Protein AF-A0A7W8K1D0-F1 (afdb_monomer)

Mean predicted aligned error: 7.24 Å

Secondary structure (DSSP, 8-state):
---GGGGGS-HHHHHHHHHHHHHHHHHHHHHHHHHHHHHTT-HHHHHHHHHHHHS--SS--TT-HHHHHHHHHHHHHHHHHHHTS-TT-HHHHHHHHHHHHHHHHHHHHHHHS--

Radius of gyration: 17.59 Å; Cα contacts (8 Å, |Δi|>4): 103; chains: 1; bounding box: 46×32×49 Å

Structure (mmCIF, N/CA/C/O backbone):
data_AF-A0A7W8K1D0-F1
#
_entry.id   AF-A0A7W8K1D0-F1
#
loop_
_atom_site.group_PDB
_atom_site.id
_atom_site.type_symbol
_atom_site.label_atom_id
_atom_site.label_alt_id
_atom_site.label_comp_id
_atom_site.label_asym_id
_atom_site.label_entity_id
_atom_site.label_seq_id
_atom_site.pdbx_PDB_ins_code
_atom_site.Cartn_x
_atom_site.Cartn_y
_atom_site.Cartn_z
_atom_site.occupancy
_atom_site.B_iso_or_equiv
_atom_site.auth_seq_id
_atom_site.auth_comp_id
_atom_site.auth_asym_id
_atom_site.auth_atom_id
_atom_site.pdbx_PDB_model_num
ATOM 1 N N . MET A 1 1 ? 29.670 -17.326 0.394 1.00 38.72 1 MET A N 1
ATOM 2 C CA . MET A 1 1 ? 29.159 -16.602 -0.789 1.00 38.72 1 MET A CA 1
ATOM 3 C C . MET A 1 1 ? 28.020 -15.712 -0.321 1.00 38.72 1 MET A C 1
ATOM 5 O O . MET A 1 1 ? 26.915 -16.188 -0.102 1.00 38.72 1 MET A O 1
ATOM 9 N N . THR A 1 2 ? 28.338 -14.465 0.005 1.00 40.09 2 THR A N 1
ATOM 10 C CA . THR A 1 2 ? 27.407 -13.468 0.545 1.00 40.09 2 THR A CA 1
ATOM 11 C C . THR A 1 2 ? 26.527 -12.921 -0.578 1.00 40.09 2 THR A C 1
ATOM 13 O O . THR A 1 2 ? 27.024 -12.580 -1.643 1.00 40.09 2 THR A O 1
ATOM 16 N N . ASN A 1 3 ? 25.214 -12.901 -0.345 1.00 40.75 3 ASN A N 1
ATOM 17 C CA . ASN A 1 3 ? 24.168 -12.525 -1.298 1.00 40.75 3 ASN A CA 1
ATOM 18 C C . ASN A 1 3 ? 24.356 -11.103 -1.871 1.00 40.75 3 ASN A C 1
ATOM 20 O O . ASN A 1 3 ? 23.884 -10.128 -1.289 1.00 40.75 3 ASN A O 1
ATOM 24 N N . ASP A 1 4 ? 24.933 -11.003 -3.071 1.00 44.12 4 ASP A N 1
ATOM 25 C CA . ASP A 1 4 ? 25.027 -9.780 -3.894 1.00 44.12 4 ASP A CA 1
ATOM 26 C C . ASP A 1 4 ? 23.666 -9.179 -4.304 1.00 44.12 4 ASP A C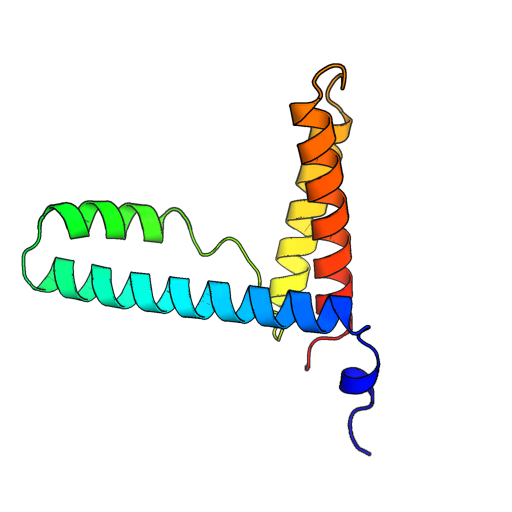 1
ATOM 28 O O . ASP A 1 4 ? 23.598 -8.103 -4.900 1.00 44.12 4 ASP A O 1
ATOM 32 N N . ALA A 1 5 ? 22.552 -9.839 -3.979 1.00 48.66 5 ALA A N 1
ATOM 33 C CA . ALA A 1 5 ? 21.210 -9.332 -4.255 1.00 48.66 5 ALA A CA 1
ATOM 34 C C . ALA A 1 5 ? 20.884 -8.039 -3.481 1.00 48.66 5 ALA A C 1
ATOM 36 O O . ALA A 1 5 ? 20.095 -7.228 -3.966 1.00 48.66 5 ALA A O 1
ATOM 37 N N . TYR A 1 6 ? 21.524 -7.805 -2.326 1.00 46.88 6 TYR A N 1
ATOM 38 C CA . TYR A 1 6 ? 21.349 -6.562 -1.563 1.00 46.88 6 TYR A CA 1
ATOM 39 C C . TYR A 1 6 ? 22.009 -5.347 -2.242 1.00 46.88 6 TYR A C 1
ATOM 41 O O . TYR A 1 6 ? 21.541 -4.225 -2.063 1.00 46.88 6 TYR A O 1
ATOM 49 N N . SER A 1 7 ? 23.033 -5.566 -3.076 1.00 46.81 7 SER A N 1
ATOM 50 C CA . SER A 1 7 ? 23.824 -4.506 -3.723 1.00 46.81 7 SER A CA 1
ATOM 51 C C . SER A 1 7 ? 23.253 -3.990 -5.052 1.00 46.81 7 SER A C 1
ATOM 53 O O . SER A 1 7 ? 23.827 -3.084 -5.646 1.00 46.81 7 SER A O 1
ATOM 55 N N . ARG A 1 8 ? 22.131 -4.534 -5.554 1.00 63.16 8 ARG A N 1
ATOM 56 C CA . ARG A 1 8 ? 21.598 -4.191 -6.894 1.00 63.16 8 ARG A CA 1
ATOM 57 C C . ARG A 1 8 ? 20.446 -3.185 -6.918 1.00 63.16 8 ARG A C 1
ATOM 59 O O . ARG A 1 8 ? 19.999 -2.812 -7.999 1.00 63.16 8 ARG A O 1
ATOM 66 N N . ARG A 1 9 ? 19.928 -2.749 -5.767 1.00 71.06 9 ARG A N 1
ATOM 67 C CA . ARG A 1 9 ? 18.884 -1.710 -5.735 1.00 71.06 9 ARG A CA 1
ATOM 68 C C . ARG A 1 9 ? 19.543 -0.343 -5.864 1.00 71.06 9 ARG A C 1
ATOM 70 O O . ARG A 1 9 ? 20.400 -0.024 -5.040 1.00 71.06 9 ARG A O 1
ATOM 77 N N . SER A 1 10 ? 19.113 0.461 -6.840 1.00 82.62 10 SER A N 1
ATOM 78 C CA . SER A 1 10 ? 19.530 1.865 -6.913 1.00 82.62 10 SER A CA 1
ATOM 79 C C . SER A 1 10 ? 19.156 2.599 -5.611 1.00 82.62 10 SER A C 1
ATOM 81 O O . SER A 1 10 ? 18.218 2.169 -4.919 1.00 82.62 10 SER A O 1
ATOM 83 N N . PRO A 1 11 ? 19.860 3.684 -5.242 1.00 86.94 11 PRO A N 1
ATOM 84 C CA . PRO A 1 11 ? 19.569 4.439 -4.022 1.00 86.94 11 PRO A CA 1
ATOM 85 C C . PRO A 1 11 ? 18.097 4.860 -3.906 1.00 86.94 11 PRO A C 1
ATOM 87 O O . PRO A 1 11 ? 17.513 4.801 -2.823 1.00 86.94 11 PRO A O 1
ATOM 90 N N . GLU A 1 12 ? 17.458 5.201 -5.026 1.00 86.31 12 GLU A N 1
ATOM 91 C CA . GLU A 1 12 ? 16.046 5.581 -5.090 1.00 86.31 12 GLU A CA 1
ATOM 92 C C . GLU A 1 12 ? 15.127 4.421 -4.689 1.00 86.31 12 GLU A C 1
ATOM 94 O O . GLU A 1 12 ? 14.189 4.606 -3.911 1.00 86.31 12 GLU A O 1
ATOM 99 N N . ILE A 1 13 ? 15.414 3.205 -5.164 1.00 86.44 13 ILE A N 1
ATOM 100 C CA . ILE A 1 13 ? 14.642 2.003 -4.824 1.00 86.44 13 ILE A CA 1
ATOM 101 C C . ILE A 1 13 ? 14.838 1.630 -3.351 1.00 86.44 13 ILE A C 1
ATOM 103 O O . ILE A 1 13 ? 13.884 1.224 -2.683 1.00 86.44 13 ILE A O 1
ATOM 107 N N . GLN A 1 14 ? 16.051 1.793 -2.815 1.00 86.88 14 GLN A N 1
ATOM 108 C CA . GLN A 1 14 ? 16.314 1.576 -1.389 1.00 86.88 14 GLN A CA 1
ATOM 109 C C . GLN A 1 14 ? 15.546 2.576 -0.520 1.00 86.88 14 GLN A C 1
ATOM 111 O O . GLN A 1 14 ? 14.905 2.183 0.457 1.00 86.88 14 GLN A O 1
ATOM 116 N N . HIS A 1 15 ? 15.548 3.853 -0.906 1.00 89.06 15 HIS A N 1
ATOM 117 C CA . HIS A 1 15 ? 14.793 4.893 -0.219 1.00 89.06 15 HIS A CA 1
ATOM 118 C C . HIS A 1 15 ? 13.281 4.622 -0.268 1.00 89.06 15 HIS A C 1
ATOM 120 O O . HIS A 1 15 ? 12.599 4.678 0.757 1.00 89.06 15 HIS A O 1
ATOM 126 N N . ALA A 1 16 ? 12.753 4.229 -1.431 1.00 88.38 16 ALA A N 1
ATOM 127 C CA . ALA A 1 16 ? 11.354 3.837 -1.576 1.00 88.38 16 ALA A CA 1
ATOM 128 C C . ALA A 1 16 ? 10.996 2.632 -0.685 1.00 88.38 16 ALA A C 1
ATOM 130 O O . ALA A 1 16 ? 9.974 2.656 0.003 1.00 88.38 16 ALA A O 1
ATOM 131 N N . ALA A 1 17 ? 11.854 1.608 -0.627 1.00 89.50 17 ALA A N 1
ATOM 132 C CA . ALA A 1 17 ? 11.666 0.456 0.254 1.00 89.50 17 ALA A CA 1
ATOM 133 C C . ALA A 1 17 ? 11.653 0.856 1.740 1.00 89.50 17 ALA A C 1
ATOM 135 O O . ALA A 1 17 ? 10.811 0.372 2.502 1.00 89.50 17 ALA A O 1
ATOM 136 N N . ALA A 1 18 ? 12.542 1.764 2.155 1.00 89.81 18 ALA A N 1
ATOM 137 C CA . ALA A 1 18 ? 12.576 2.290 3.518 1.00 89.81 18 ALA A CA 1
ATOM 138 C C . ALA A 1 18 ? 11.285 3.049 3.868 1.00 89.81 18 ALA A C 1
ATOM 140 O O . ALA A 1 18 ? 10.696 2.807 4.925 1.00 89.81 18 ALA A O 1
ATOM 141 N N . ASN A 1 19 ? 10.785 3.883 2.953 1.00 92.44 19 ASN A N 1
ATOM 142 C CA . ASN A 1 19 ? 9.517 4.593 3.123 1.00 92.44 19 ASN A CA 1
ATOM 143 C C . ASN A 1 19 ? 8.334 3.621 3.236 1.00 92.44 19 ASN A C 1
ATOM 145 O O . ASN A 1 19 ? 7.511 3.751 4.143 1.00 92.44 19 ASN A O 1
ATOM 149 N N . ILE A 1 20 ? 8.274 2.593 2.384 1.00 92.19 20 ILE A N 1
ATOM 150 C CA . ILE A 1 20 ? 7.254 1.537 2.464 1.00 92.19 20 ILE A CA 1
ATOM 151 C C . ILE A 1 20 ? 7.311 0.832 3.827 1.00 92.19 20 ILE A C 1
ATOM 153 O O . ILE A 1 20 ? 6.280 0.639 4.479 1.00 92.19 20 ILE A O 1
ATOM 157 N N . LYS A 1 21 ? 8.511 0.474 4.296 1.00 91.50 21 LYS A N 1
ATOM 158 C CA . LYS A 1 21 ? 8.707 -0.157 5.607 1.00 91.50 21 LYS A CA 1
ATOM 159 C C . LYS A 1 21 ? 8.207 0.742 6.738 1.00 91.50 21 LYS A C 1
ATOM 161 O O . LYS A 1 21 ? 7.478 0.266 7.609 1.00 91.50 21 LYS A O 1
ATOM 166 N N . MET A 1 22 ? 8.533 2.033 6.698 1.00 93.75 22 MET A N 1
ATOM 167 C CA . MET A 1 22 ? 8.055 3.023 7.663 1.00 93.75 22 MET A CA 1
ATOM 168 C C . MET A 1 22 ? 6.521 3.107 7.675 1.00 93.75 22 MET A C 1
ATOM 170 O O . MET A 1 22 ? 5.918 3.007 8.743 1.00 93.75 22 MET A O 1
ATOM 174 N N . VAL A 1 23 ? 5.874 3.200 6.507 1.00 92.25 23 VAL A N 1
ATOM 175 C CA . VAL A 1 23 ? 4.402 3.226 6.392 1.00 92.25 23 VAL A CA 1
ATOM 176 C C . VAL A 1 23 ? 3.774 1.993 7.045 1.00 92.25 23 VAL A C 1
ATOM 178 O O . VAL A 1 23 ? 2.798 2.113 7.787 1.00 92.25 23 VAL A O 1
ATOM 181 N N . ARG A 1 24 ? 4.356 0.804 6.845 1.00 92.69 24 ARG A N 1
ATOM 182 C CA . ARG A 1 24 ? 3.872 -0.431 7.483 1.00 92.69 24 ARG A CA 1
ATOM 183 C C . ARG A 1 24 ? 4.025 -0.413 8.999 1.00 92.69 24 ARG A C 1
ATOM 185 O O . ARG A 1 24 ? 3.119 -0.866 9.699 1.00 92.69 24 ARG A O 1
ATOM 192 N N . VAL A 1 25 ? 5.143 0.101 9.512 1.00 92.62 25 VAL A N 1
ATOM 193 C CA . VAL A 1 25 ? 5.370 0.244 10.959 1.00 92.62 25 VAL A CA 1
ATOM 194 C C . VAL A 1 25 ? 4.333 1.183 11.571 1.00 92.62 25 VAL A C 1
ATOM 196 O O . VAL A 1 25 ? 3.697 0.815 12.560 1.00 92.62 25 VAL A O 1
ATOM 199 N N . LEU A 1 26 ? 4.098 2.343 10.951 1.00 93.19 26 LEU A N 1
ATOM 200 C CA . LEU A 1 26 ? 3.093 3.313 11.394 1.00 93.19 26 LEU A CA 1
ATOM 201 C C . LEU A 1 26 ? 1.679 2.726 11.347 1.00 93.19 26 LEU A C 1
ATOM 203 O O . LEU A 1 26 ? 0.915 2.868 12.301 1.00 93.19 26 LEU A O 1
ATOM 207 N N . TYR A 1 27 ? 1.338 2.004 10.278 1.00 92.69 27 TYR A N 1
ATOM 208 C CA . TYR A 1 27 ? 0.054 1.318 10.165 1.00 92.69 27 TYR A CA 1
ATOM 209 C C . TYR A 1 27 ? -0.138 0.272 11.272 1.00 92.69 27 TYR A C 1
ATOM 211 O O . TYR A 1 27 ? -1.183 0.225 11.924 1.00 92.69 27 TYR A O 1
ATOM 219 N N . ALA A 1 28 ? 0.882 -0.554 11.523 1.00 92.25 28 ALA A N 1
ATOM 220 C CA . ALA A 1 28 ? 0.846 -1.557 12.581 1.00 92.25 28 ALA A CA 1
ATOM 221 C C . ALA A 1 28 ? 0.724 -0.916 13.971 1.00 92.25 28 ALA A C 1
ATOM 223 O O . ALA A 1 28 ? -0.006 -1.439 14.816 1.00 92.25 28 ALA A O 1
ATOM 224 N N . GLN A 1 29 ? 1.396 0.216 14.197 1.00 94.62 29 GLN A N 1
ATOM 225 C CA . GLN A 1 29 ? 1.273 0.987 15.431 1.00 94.62 29 GLN A CA 1
ATOM 226 C C . GLN A 1 29 ? -0.150 1.517 15.607 1.00 94.62 29 GLN A C 1
ATOM 228 O O . GLN A 1 29 ? -0.792 1.197 16.604 1.00 94.62 29 GLN A O 1
ATOM 233 N N . ARG A 1 30 ? -0.700 2.188 14.589 1.00 94.12 30 ARG A N 1
ATOM 234 C CA . ARG A 1 30 ? -2.086 2.675 14.595 1.00 94.12 30 ARG A CA 1
ATOM 235 C C . ARG A 1 30 ? -3.080 1.555 14.898 1.00 94.12 30 ARG A C 1
ATOM 237 O O . ARG A 1 30 ? -4.012 1.741 15.675 1.00 94.12 30 ARG A O 1
ATOM 244 N N . LEU A 1 31 ? -2.878 0.371 14.321 1.00 93.94 31 LEU A N 1
ATOM 245 C CA . LEU A 1 31 ? -3.734 -0.784 14.579 1.00 93.94 31 LEU A CA 1
ATOM 246 C C . LEU A 1 31 ? -3.645 -1.263 16.037 1.00 93.94 31 LEU A C 1
ATOM 248 O O . LEU A 1 31 ? -4.665 -1.648 16.608 1.00 93.94 31 LEU A O 1
ATOM 252 N N . ARG A 1 32 ? -2.453 -1.247 16.652 1.00 95.00 32 ARG A N 1
ATOM 253 C CA . ARG A 1 32 ? -2.280 -1.553 18.084 1.00 95.00 32 ARG A CA 1
ATOM 254 C C . ARG A 1 32 ? -2.988 -0.524 18.961 1.00 95.00 32 ARG A C 1
ATOM 256 O O . ARG A 1 32 ? -3.745 -0.926 19.843 1.00 95.00 32 ARG A O 1
ATOM 263 N N . ASP A 1 33 ? -2.810 0.759 18.669 1.00 95.12 33 ASP A N 1
ATOM 264 C CA . ASP A 1 33 ? -3.381 1.857 19.454 1.00 95.12 33 ASP A CA 1
ATOM 265 C C . ASP A 1 33 ? -4.910 1.836 19.410 1.00 95.12 33 ASP A C 1
ATOM 267 O O . ASP A 1 33 ? -5.575 1.885 20.444 1.00 95.12 33 ASP A O 1
ATOM 271 N N . VAL A 1 34 ? -5.486 1.661 18.217 1.00 95.25 34 VAL A N 1
ATOM 272 C CA . VAL A 1 34 ? -6.941 1.581 18.038 1.00 95.25 34 VAL A CA 1
ATOM 273 C C . VAL A 1 34 ? -7.511 0.321 18.699 1.00 95.25 34 VAL A C 1
ATOM 275 O O . VAL A 1 34 ? -8.570 0.383 19.321 1.00 95.25 34 VAL A O 1
ATOM 278 N N . ARG A 1 35 ? -6.812 -0.823 18.637 1.00 95.19 35 ARG A N 1
ATOM 279 C CA . ARG A 1 35 ? -7.221 -2.036 19.372 1.00 95.19 35 ARG A CA 1
ATOM 280 C C . ARG A 1 35 ? -7.217 -1.812 20.877 1.00 95.19 35 ARG A C 1
ATOM 282 O O . ARG A 1 35 ? -8.142 -2.257 21.550 1.00 95.19 35 ARG A O 1
ATOM 289 N N . HIS A 1 36 ? -6.189 -1.154 21.403 1.00 95.69 36 HIS A N 1
ATOM 290 C CA . HIS A 1 36 ? -6.116 -0.826 22.820 1.00 95.69 36 HIS A CA 1
ATOM 291 C C . HIS A 1 36 ? -7.260 0.117 23.224 1.00 95.69 36 HIS A C 1
ATOM 293 O O . HIS A 1 36 ? -7.985 -0.185 24.164 1.00 95.69 36 HIS A O 1
ATOM 299 N N . ALA A 1 37 ? -7.497 1.181 22.453 1.00 94.31 37 ALA A N 1
ATOM 300 C CA . ALA A 1 37 ? -8.599 2.120 22.659 1.00 94.31 37 ALA A CA 1
ATOM 301 C C . ALA A 1 37 ? -9.988 1.453 22.613 1.00 94.31 37 ALA A C 1
ATOM 303 O O . ALA A 1 37 ? -10.859 1.778 23.417 1.00 94.31 37 ALA A O 1
ATOM 304 N N . ALA A 1 38 ? -10.200 0.504 21.696 1.00 93.69 38 ALA A N 1
ATOM 305 C CA . ALA A 1 38 ? -11.450 -0.248 21.618 1.00 93.69 38 ALA A CA 1
ATOM 306 C C . ALA A 1 38 ? -11.655 -1.140 22.856 1.00 93.69 38 ALA A C 1
ATOM 308 O O . ALA A 1 38 ? -12.765 -1.220 23.374 1.00 93.69 38 ALA A O 1
ATOM 309 N N . ARG A 1 39 ? -10.586 -1.768 23.369 1.00 93.19 39 ARG A N 1
ATOM 310 C CA . ARG A 1 39 ? -10.640 -2.581 24.599 1.00 93.19 39 ARG A CA 1
ATOM 311 C C . ARG A 1 39 ? -10.909 -1.751 25.853 1.00 93.19 39 ARG A C 1
ATOM 313 O O . ARG A 1 39 ? -11.534 -2.260 26.771 1.00 93.19 39 ARG A O 1
ATOM 320 N N . THR A 1 40 ? -10.460 -0.498 25.895 1.00 94.75 40 THR A N 1
ATOM 321 C CA . THR A 1 40 ? -10.691 0.420 27.025 1.00 94.75 40 THR A CA 1
ATOM 322 C C . THR A 1 40 ? -12.015 1.185 26.926 1.00 94.75 40 THR A C 1
ATOM 324 O O . THR A 1 40 ? -12.227 2.146 27.659 1.00 94.75 40 THR A O 1
ATOM 327 N N . GLY A 1 41 ? -12.923 0.760 26.038 1.00 89.44 41 GLY A N 1
ATOM 328 C CA . GLY A 1 41 ? -14.296 1.262 25.989 1.00 89.44 41 GLY A CA 1
ATOM 329 C C . GLY A 1 41 ? -14.492 2.549 25.188 1.00 89.44 41 GLY A C 1
ATOM 330 O O . GLY A 1 41 ? -15.505 3.214 25.375 1.00 89.44 41 GLY A O 1
ATOM 331 N N . LYS A 1 42 ? -13.571 2.923 24.283 1.00 91.00 42 LYS A N 1
ATOM 332 C CA . LYS A 1 42 ? -13.771 4.085 23.395 1.00 91.00 42 LYS A CA 1
ATOM 333 C C . LYS A 1 42 ? -14.638 3.696 22.183 1.00 91.00 42 LYS A C 1
ATOM 335 O O . LYS A 1 42 ? -14.127 3.030 21.279 1.00 91.00 42 LYS A O 1
ATOM 340 N N . PRO A 1 43 ? -15.907 4.140 22.081 1.00 83.88 43 PRO A N 1
ATOM 341 C CA . PRO A 1 43 ? -16.833 3.670 21.043 1.00 83.88 43 PRO A CA 1
ATOM 342 C C . PRO A 1 43 ? -16.377 4.021 19.618 1.00 83.88 43 PRO A C 1
ATOM 344 O O . PRO A 1 43 ? -16.461 3.190 18.715 1.00 83.88 43 PRO A O 1
ATOM 347 N N . ALA A 1 44 ? -15.780 5.201 19.414 1.00 91.00 44 ALA A N 1
ATOM 348 C CA . ALA A 1 44 ? -15.228 5.600 18.115 1.00 91.00 44 ALA A CA 1
ATOM 349 C C . ALA A 1 44 ? -14.081 4.684 17.639 1.00 91.00 44 ALA A C 1
ATOM 351 O O . ALA A 1 44 ? -13.886 4.497 16.438 1.00 91.00 44 ALA A O 1
ATOM 352 N N . ALA A 1 45 ? -13.335 4.066 18.561 1.00 92.06 45 ALA A N 1
ATOM 353 C CA . ALA A 1 45 ? -12.233 3.177 18.208 1.00 92.06 45 ALA A CA 1
ATOM 354 C C . ALA A 1 45 ? -12.721 1.861 17.588 1.00 92.06 45 ALA A C 1
ATOM 356 O O . ALA A 1 45 ? -12.022 1.303 16.745 1.00 92.06 45 ALA A O 1
ATOM 357 N N . ALA A 1 46 ? -13.920 1.383 17.940 1.00 90.88 46 ALA A N 1
ATOM 358 C CA . ALA A 1 46 ? -14.503 0.193 17.320 1.00 90.88 46 ALA A CA 1
ATOM 359 C C . ALA A 1 46 ? -14.788 0.419 15.825 1.00 90.88 46 ALA A C 1
ATOM 361 O O . ALA A 1 46 ? -14.442 -0.427 14.999 1.00 90.88 46 ALA A O 1
ATOM 362 N N . LEU A 1 47 ? -15.325 1.592 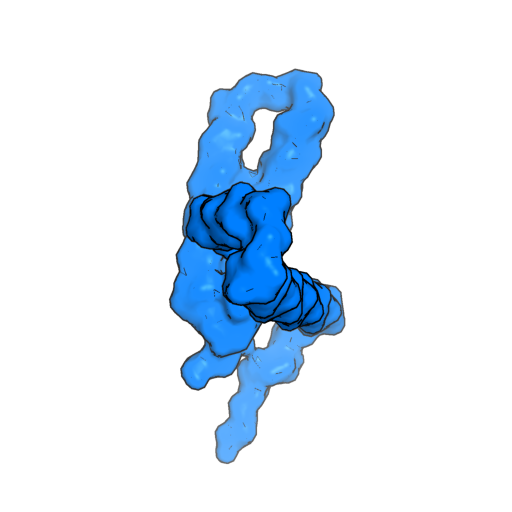15.471 1.00 92.81 47 LEU A N 1
ATOM 363 C CA . LEU A 1 47 ? -15.568 1.989 14.079 1.00 92.81 47 LEU A CA 1
ATOM 364 C C . LEU A 1 47 ? -14.257 2.134 13.298 1.00 92.81 47 LEU A C 1
ATOM 366 O O . LEU A 1 47 ? -14.120 1.588 12.204 1.00 92.81 47 LEU A O 1
ATOM 370 N N . ILE A 1 48 ? -13.258 2.802 13.883 1.00 92.94 48 ILE A N 1
ATOM 371 C CA . ILE A 1 48 ? -11.934 2.944 13.259 1.00 92.94 48 ILE A CA 1
ATOM 372 C C . ILE A 1 48 ? -11.271 1.570 13.084 1.00 92.94 48 ILE A C 1
ATOM 374 O O . ILE A 1 48 ? -10.660 1.312 12.049 1.00 92.94 48 ILE A O 1
ATOM 378 N N . LEU A 1 49 ? -11.404 0.662 14.058 1.00 92.81 49 LEU A N 1
ATOM 379 C CA . LEU A 1 49 ? -10.858 -0.692 13.967 1.00 92.81 49 LEU A CA 1
ATOM 380 C C . LEU A 1 49 ? -11.527 -1.501 12.856 1.00 92.81 49 LEU A C 1
ATOM 382 O O . LEU A 1 49 ? -10.836 -2.220 12.137 1.00 92.81 49 LEU A O 1
ATOM 386 N N . ALA A 1 50 ? -12.851 -1.401 12.727 1.00 90.88 50 ALA A N 1
ATOM 387 C CA . ALA A 1 50 ? -13.599 -2.036 11.649 1.00 90.88 50 ALA A CA 1
ATOM 388 C C . ALA A 1 50 ? -13.141 -1.507 10.284 1.00 90.88 50 ALA A C 1
ATOM 390 O O . ALA A 1 50 ? -12.830 -2.306 9.402 1.00 90.88 50 ALA A O 1
ATOM 391 N N . HIS A 1 51 ? -12.983 -0.186 10.151 1.00 90.88 51 HIS A N 1
ATOM 392 C CA . HIS A 1 51 ? -12.453 0.426 8.936 1.00 90.88 51 HIS A CA 1
ATOM 393 C C . HIS A 1 51 ? -11.048 -0.094 8.607 1.00 90.88 51 HIS A C 1
ATOM 395 O O . HIS A 1 51 ? -10.854 -0.647 7.535 1.00 90.88 51 HIS A O 1
ATOM 401 N N . LEU A 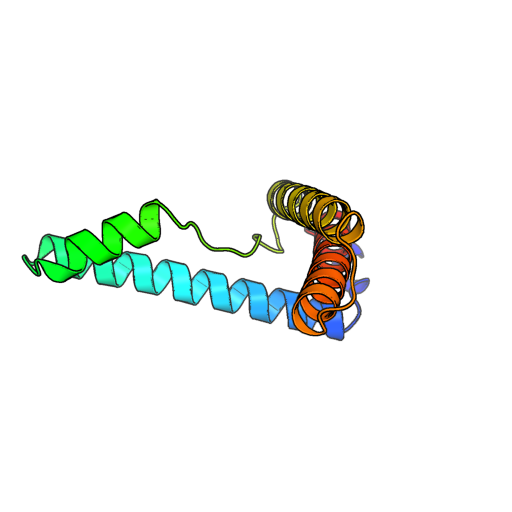1 52 ? -10.098 -0.039 9.550 1.00 88.50 52 LEU A N 1
ATOM 402 C CA . LEU A 1 52 ? -8.729 -0.545 9.352 1.00 88.50 52 LEU A CA 1
ATOM 403 C C . LEU A 1 52 ? -8.672 -2.053 9.040 1.00 88.50 52 LEU A C 1
ATOM 405 O O . LEU A 1 52 ? -7.733 -2.535 8.415 1.00 88.50 52 LEU A O 1
ATOM 409 N N . ARG A 1 53 ? -9.643 -2.846 9.501 1.00 87.19 53 ARG A N 1
ATOM 410 C CA . ARG A 1 53 ? -9.727 -4.268 9.133 1.00 87.19 53 ARG A CA 1
ATOM 411 C C . ARG A 1 53 ? -10.222 -4.460 7.702 1.00 87.19 53 ARG A C 1
ATOM 413 O O . ARG A 1 53 ? -9.749 -5.376 7.040 1.00 87.19 53 ARG A O 1
ATOM 420 N N . ALA A 1 54 ? -11.144 -3.613 7.250 1.00 87.94 54 ALA A N 1
ATOM 421 C CA . ALA A 1 54 ? -11.656 -3.627 5.884 1.00 87.94 54 ALA A CA 1
ATOM 422 C C . ALA A 1 54 ? -10.658 -3.036 4.872 1.00 87.94 54 ALA A C 1
ATOM 424 O O . ALA A 1 54 ? -10.629 -3.470 3.725 1.00 87.94 54 ALA A O 1
ATOM 425 N N . THR A 1 55 ? -9.818 -2.084 5.291 1.00 82.81 55 THR A N 1
ATOM 426 C CA . THR A 1 55 ? -8.790 -1.439 4.462 1.00 82.81 55 THR A CA 1
ATOM 427 C C . THR A 1 55 ? -7.382 -1.805 4.948 1.00 82.81 55 THR A C 1
ATOM 429 O O . THR A 1 55 ? -6.751 -1.034 5.675 1.00 82.81 55 THR A O 1
ATOM 432 N N . PRO A 1 56 ? -6.857 -2.992 4.577 1.00 79.12 56 PRO A N 1
ATOM 433 C CA . PRO A 1 56 ? -5.506 -3.394 4.956 1.00 79.12 56 PRO A CA 1
ATOM 434 C C . PRO A 1 56 ? -4.452 -2.402 4.440 1.00 79.12 56 PRO A C 1
ATOM 436 O O .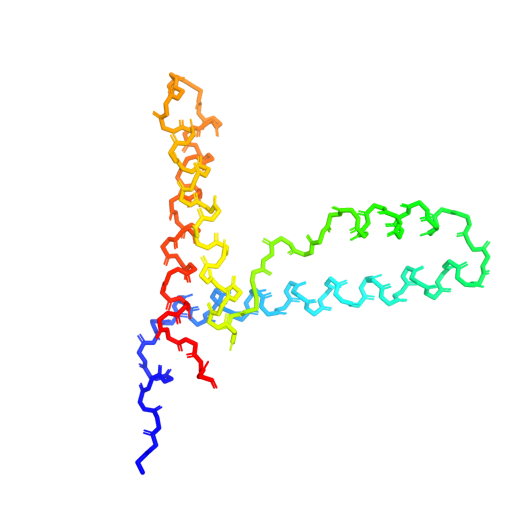 PRO A 1 56 ? -4.692 -1.646 3.500 1.00 79.12 56 PRO A O 1
ATOM 439 N N . CYS A 1 57 ? -3.264 -2.417 5.059 1.00 84.50 57 CYS A N 1
ATOM 440 C CA . CYS A 1 57 ? -2.151 -1.548 4.672 1.00 84.50 57 CYS A CA 1
ATOM 441 C C . CYS A 1 57 ? -1.910 -1.621 3.159 1.00 84.50 57 CYS A C 1
ATOM 443 O O . CYS A 1 57 ? -1.650 -2.699 2.630 1.00 84.50 57 CYS A O 1
ATOM 445 N N . ALA A 1 58 ? -1.980 -0.471 2.491 1.00 83.00 58 ALA A N 1
ATOM 446 C CA . ALA A 1 58 ? -1.998 -0.377 1.033 1.00 83.00 58 ALA A CA 1
ATOM 447 C C . ALA A 1 58 ? -0.640 -0.644 0.352 1.00 83.00 58 ALA A C 1
ATOM 449 O O . ALA A 1 58 ? -0.526 -0.475 -0.858 1.00 83.00 58 ALA A O 1
ATOM 450 N N . VAL A 1 59 ? 0.402 -1.001 1.112 1.00 89.00 59 VAL A N 1
ATOM 451 C CA . VAL A 1 59 ? 1.762 -1.184 0.588 1.00 89.00 59 VAL A CA 1
ATOM 452 C C . VAL A 1 59 ? 2.339 -2.562 0.948 1.00 89.00 59 VAL A C 1
ATOM 454 O O . VAL A 1 59 ? 2.136 -3.048 2.073 1.00 89.00 59 VAL A O 1
ATOM 457 N N . PRO A 1 60 ? 3.101 -3.195 0.034 1.00 91.00 60 PRO A N 1
ATOM 458 C CA . PRO A 1 60 ? 3.671 -4.521 0.256 1.00 91.00 60 PRO A CA 1
ATOM 459 C C . PRO A 1 60 ? 4.757 -4.500 1.329 1.00 91.00 60 PRO A C 1
ATOM 461 O O . PRO A 1 60 ? 5.343 -3.464 1.632 1.00 91.00 60 PRO A O 1
ATOM 464 N N . ASN A 1 61 ? 5.069 -5.658 1.906 1.00 90.00 61 ASN A N 1
ATOM 465 C CA . ASN A 1 61 ? 6.311 -5.835 2.643 1.00 90.00 61 ASN A CA 1
ATOM 466 C C . ASN A 1 61 ? 7.476 -5.904 1.636 1.00 90.00 61 ASN A C 1
ATOM 468 O O . ASN A 1 61 ? 7.545 -6.890 0.903 1.00 90.00 61 ASN A O 1
ATOM 472 N N . PRO A 1 62 ? 8.405 -4.927 1.623 1.00 87.94 62 PRO A N 1
ATOM 473 C CA . PRO A 1 62 ? 9.485 -4.866 0.634 1.00 87.94 62 PRO A CA 1
ATOM 474 C C . PRO A 1 62 ? 10.507 -6.006 0.779 1.00 87.94 62 PRO A C 1
ATOM 476 O O . PRO A 1 62 ? 11.340 -6.195 -0.110 1.00 87.94 62 PRO A O 1
ATOM 479 N N . ASP A 1 63 ? 10.423 -6.759 1.882 1.00 87.69 63 ASP A N 1
ATOM 480 C CA . ASP A 1 63 ? 11.257 -7.919 2.185 1.00 87.69 63 ASP A CA 1
ATOM 481 C C . ASP A 1 63 ? 10.561 -9.255 1.844 1.00 87.69 63 ASP A C 1
ATOM 483 O O . ASP A 1 63 ? 11.163 -10.310 2.002 1.00 87.69 63 ASP A O 1
ATOM 487 N N . ARG A 1 64 ? 9.292 -9.254 1.393 1.00 88.12 64 ARG A N 1
ATOM 488 C CA . ARG A 1 64 ? 8.558 -10.479 1.014 1.00 88.12 64 ARG A CA 1
ATOM 489 C C . ARG A 1 64 ? 8.197 -10.481 -0.464 1.00 88.12 64 ARG A C 1
ATOM 491 O O . ARG A 1 64 ? 7.259 -9.805 -0.883 1.00 88.12 64 ARG A O 1
ATOM 498 N N . ARG A 1 65 ? 8.860 -11.352 -1.225 1.00 88.06 65 ARG A N 1
ATOM 499 C CA . ARG A 1 65 ? 8.651 -11.524 -2.674 1.00 88.06 65 ARG A CA 1
ATOM 500 C C . ARG A 1 65 ? 7.189 -11.710 -3.068 1.00 88.06 65 ARG A C 1
ATOM 502 O O . ARG A 1 65 ? 6.712 -11.014 -3.955 1.00 88.06 65 ARG A O 1
ATOM 509 N N . SER A 1 66 ? 6.477 -12.616 -2.398 1.00 89.00 66 SER A N 1
ATOM 510 C CA . SER A 1 66 ? 5.070 -12.912 -2.701 1.00 89.00 66 SER A CA 1
ATOM 511 C C . SER A 1 66 ? 4.140 -11.724 -2.442 1.00 89.00 66 SER A C 1
ATOM 513 O O . SER A 1 66 ? 3.165 -11.538 -3.168 1.00 89.00 66 SER A O 1
ATOM 515 N N . ASP A 1 67 ? 4.447 -10.892 -1.442 1.00 90.44 67 ASP A N 1
ATOM 516 C CA . ASP A 1 67 ? 3.654 -9.700 -1.140 1.00 90.44 67 ASP A CA 1
ATOM 517 C C . ASP A 1 67 ? 3.888 -8.611 -2.195 1.00 90.44 67 ASP A C 1
ATOM 519 O O . ASP A 1 67 ? 2.922 -8.038 -2.700 1.00 90.44 67 ASP A O 1
ATOM 523 N N . CYS A 1 68 ? 5.149 -8.388 -2.588 1.00 89.75 68 CYS A N 1
ATOM 524 C CA . CYS A 1 68 ? 5.508 -7.496 -3.694 1.00 89.75 68 CYS A CA 1
ATOM 525 C C . CYS A 1 68 ? 4.871 -7.941 -5.019 1.00 89.75 68 CYS A C 1
ATOM 527 O O . CYS A 1 68 ? 4.251 -7.120 -5.684 1.00 89.75 68 CYS A O 1
ATOM 529 N N . ALA A 1 69 ? 4.940 -9.234 -5.360 1.00 88.44 69 ALA A N 1
ATOM 530 C CA . ALA A 1 69 ? 4.358 -9.782 -6.589 1.00 88.44 69 ALA A CA 1
ATOM 531 C C . ALA A 1 69 ? 2.840 -9.551 -6.669 1.00 88.44 69 ALA A C 1
ATOM 533 O O . ALA A 1 69 ? 2.318 -9.107 -7.688 1.00 88.44 69 ALA A O 1
ATOM 534 N N . ARG A 1 70 ? 2.122 -9.794 -5.565 1.00 90.94 70 ARG A N 1
ATOM 535 C CA . ARG A 1 70 ? 0.674 -9.560 -5.489 1.00 90.94 70 ARG A CA 1
ATOM 536 C C . ARG A 1 70 ? 0.316 -8.085 -5.696 1.00 90.94 70 ARG A C 1
ATOM 538 O O . ARG A 1 70 ? -0.667 -7.789 -6.369 1.00 90.94 70 ARG A O 1
ATOM 545 N N . HIS A 1 71 ? 1.096 -7.168 -5.122 1.00 91.38 71 HIS A N 1
ATOM 546 C CA . HIS A 1 71 ? 0.861 -5.731 -5.289 1.00 91.38 71 HIS A CA 1
ATOM 547 C C . HIS A 1 71 ? 1.249 -5.234 -6.686 1.00 91.38 71 HIS A C 1
ATOM 549 O O . HIS A 1 71 ? 0.550 -4.372 -7.213 1.00 91.38 71 HIS A O 1
ATOM 555 N N . ALA A 1 72 ? 2.299 -5.791 -7.299 1.00 89.31 72 ALA A N 1
ATOM 556 C CA . ALA A 1 72 ? 2.657 -5.510 -8.688 1.00 89.31 72 ALA A CA 1
ATOM 557 C C . ALA A 1 72 ? 1.511 -5.902 -9.633 1.00 89.31 72 ALA A C 1
ATOM 559 O O . ALA A 1 72 ? 0.998 -5.049 -10.348 1.00 89.31 72 ALA A O 1
ATOM 560 N N . ALA A 1 73 ? 1.005 -7.136 -9.528 1.00 90.06 73 ALA A N 1
ATOM 561 C CA . ALA A 1 73 ? -0.111 -7.613 -10.349 1.00 90.06 73 ALA A CA 1
ATOM 562 C C . ALA A 1 73 ? -1.387 -6.764 -10.180 1.00 90.06 73 ALA A C 1
ATOM 564 O O . ALA A 1 73 ? -2.095 -6.485 -11.147 1.00 90.06 73 ALA A O 1
ATOM 565 N N . HIS A 1 74 ? -1.680 -6.317 -8.954 1.00 90.00 74 HIS A N 1
ATOM 566 C CA . HIS A 1 74 ? -2.801 -5.410 -8.702 1.00 90.00 74 HIS A CA 1
ATOM 567 C C . HIS A 1 74 ? -2.590 -4.032 -9.354 1.00 90.00 74 HIS A C 1
ATOM 569 O O . HIS A 1 74 ? -3.516 -3.486 -9.951 1.00 90.00 74 HIS A O 1
ATOM 575 N N . ALA A 1 75 ? -1.386 -3.460 -9.253 1.00 88.38 75 ALA A N 1
ATOM 576 C CA . ALA A 1 75 ? -1.058 -2.183 -9.884 1.00 88.38 75 ALA A CA 1
ATOM 577 C C . ALA A 1 75 ? -1.096 -2.269 -11.421 1.00 88.38 75 ALA A C 1
ATOM 579 O O . ALA A 1 75 ? -1.598 -1.352 -12.066 1.00 88.38 75 ALA A O 1
ATOM 580 N N . GLU A 1 76 ? -0.652 -3.386 -12.005 1.00 89.62 76 GLU A N 1
ATOM 581 C CA . GLU A 1 76 ? -0.758 -3.665 -13.444 1.00 89.62 76 GLU A CA 1
ATOM 582 C C . GLU A 1 76 ? -2.214 -3.791 -13.906 1.00 89.62 76 GLU A C 1
ATOM 584 O O . GLU A 1 76 ? -2.578 -3.258 -14.954 1.00 89.62 76 GLU A O 1
ATOM 589 N N . ALA A 1 77 ? -3.066 -4.475 -13.136 1.00 89.56 77 ALA A N 1
ATOM 590 C CA . ALA A 1 77 ? -4.498 -4.546 -13.422 1.00 89.56 77 ALA A CA 1
ATOM 591 C C . ALA A 1 77 ? -5.128 -3.146 -13.410 1.00 89.56 77 ALA A C 1
ATOM 593 O O . ALA A 1 77 ? -5.748 -2.755 -14.393 1.00 89.56 77 ALA A O 1
ATOM 594 N N . LEU A 1 78 ? -4.854 -2.352 -12.370 1.00 86.69 78 LEU A N 1
ATOM 595 C CA . LEU A 1 78 ? -5.327 -0.972 -12.287 1.00 86.69 78 LEU A CA 1
ATOM 596 C C . LEU A 1 78 ? -4.816 -0.113 -13.452 1.00 86.69 78 LEU A C 1
ATOM 598 O O . LEU A 1 78 ? -5.560 0.702 -13.989 1.00 86.69 78 LEU A O 1
ATOM 602 N N . HIS A 1 79 ? -3.554 -0.279 -13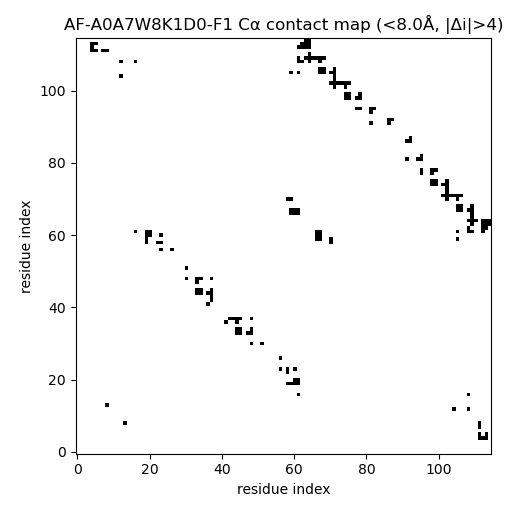.850 1.00 87.12 79 HIS A N 1
ATOM 603 C CA . HIS A 1 79 ? -2.993 0.432 -14.993 1.00 87.12 79 HIS A CA 1
ATOM 604 C C . HIS A 1 79 ? -3.728 0.080 -16.293 1.00 87.12 79 HIS A C 1
ATOM 606 O O . HIS A 1 79 ? -4.070 0.987 -17.048 1.00 87.12 79 HIS A O 1
ATOM 612 N N . ARG A 1 80 ? -4.019 -1.207 -16.531 1.00 87.75 80 ARG A N 1
ATOM 613 C CA . ARG A 1 80 ? -4.808 -1.656 -17.691 1.00 87.75 80 ARG A CA 1
ATOM 614 C C . ARG A 1 80 ? -6.234 -1.113 -17.668 1.00 87.75 80 ARG A C 1
ATOM 616 O O . ARG A 1 80 ? -6.712 -0.642 -18.690 1.00 87.75 80 ARG A O 1
ATOM 623 N N . ASP A 1 81 ? -6.893 -1.126 -16.515 1.00 86.88 81 ASP A N 1
ATOM 624 C CA . ASP A 1 81 ? -8.256 -0.602 -16.396 1.00 86.88 81 ASP A CA 1
ATOM 625 C C . ASP A 1 81 ? -8.281 0.900 -16.709 1.00 86.88 81 ASP A C 1
ATOM 627 O O . ASP A 1 81 ? -9.080 1.368 -17.520 1.00 86.88 81 ASP A O 1
ATOM 631 N N . LEU A 1 82 ? -7.345 1.662 -16.134 1.00 84.19 82 LEU A N 1
ATOM 632 C CA . LEU A 1 82 ? -7.233 3.101 -16.364 1.00 84.19 82 LEU A CA 1
ATOM 633 C C . LEU A 1 82 ? -6.816 3.450 -17.798 1.00 84.19 82 LEU A C 1
ATOM 635 O O . LEU A 1 82 ? -7.204 4.510 -18.281 1.00 84.19 82 LEU A O 1
ATOM 639 N N . SER A 1 83 ? -6.034 2.603 -18.477 1.00 83.38 83 SER A N 1
ATOM 640 C CA . SER A 1 83 ? -5.612 2.856 -19.860 1.00 83.38 83 SER A CA 1
ATOM 641 C C . SER A 1 83 ? -6.734 2.658 -20.879 1.00 83.38 83 SER A C 1
ATOM 643 O O . SER A 1 83 ? -6.619 3.150 -21.998 1.00 83.38 83 SER A O 1
ATOM 645 N N . THR A 1 84 ? -7.819 1.977 -20.495 1.00 83.69 84 THR A N 1
ATOM 646 C CA . THR A 1 84 ? -9.017 1.814 -21.338 1.00 83.69 84 THR A CA 1
ATOM 647 C C . THR A 1 84 ? -9.991 2.990 -21.255 1.00 83.69 84 THR A C 1
ATOM 649 O O . THR A 1 84 ? -10.916 3.080 -22.061 1.00 83.69 84 THR A O 1
ATOM 652 N N . LEU A 1 85 ? -9.798 3.893 -20.289 1.00 81.69 85 LEU A N 1
ATOM 653 C CA . LEU A 1 85 ? -10.609 5.097 -20.138 1.00 81.69 85 LEU A CA 1
ATOM 654 C C . LEU A 1 85 ? -10.156 6.172 -21.129 1.00 81.69 85 LEU A C 1
ATOM 656 O O . LEU A 1 85 ? -8.975 6.276 -21.443 1.00 81.69 85 LEU A O 1
ATOM 660 N N . ASP A 1 86 ? -11.081 7.014 -21.583 1.00 71.56 86 ASP A N 1
ATOM 661 C CA . ASP A 1 86 ? -10.740 8.181 -22.397 1.00 71.56 86 ASP A CA 1
ATOM 662 C C . ASP A 1 86 ? -10.061 9.259 -21.522 1.00 71.56 86 ASP A C 1
ATOM 664 O O . ASP A 1 86 ? -10.654 9.817 -20.594 1.00 71.56 86 ASP A O 1
ATOM 668 N N . LEU A 1 87 ? -8.768 9.501 -21.758 1.00 66.94 87 LEU A N 1
ATOM 669 C CA . LEU A 1 87 ? -7.857 10.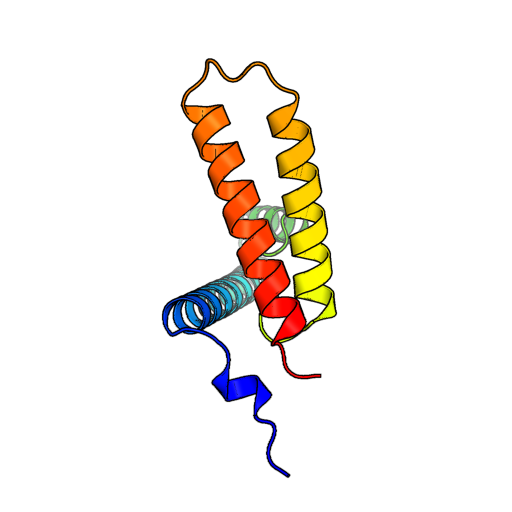197 -20.836 1.00 66.94 87 LEU A CA 1
ATOM 670 C C . LEU A 1 87 ? -7.804 11.721 -21.031 1.00 66.94 87 LEU A C 1
ATOM 672 O O . LEU A 1 87 ? -6.728 12.325 -20.964 1.00 66.94 87 LEU A O 1
ATOM 676 N N . HIS A 1 88 ? -8.947 12.374 -21.224 1.00 73.69 88 HIS A N 1
ATOM 677 C CA . HIS A 1 88 ? -9.002 13.841 -21.257 1.00 73.69 88 HIS A CA 1
ATOM 678 C C . HIS A 1 88 ? -8.888 14.489 -19.863 1.00 73.69 88 HIS A C 1
ATOM 680 O O . HIS A 1 88 ? -8.524 15.661 -19.755 1.00 73.69 88 HIS A O 1
ATOM 686 N N . ASP A 1 89 ? -9.114 13.727 -18.789 1.00 79.06 89 ASP A N 1
ATOM 687 C CA . ASP A 1 89 ? -8.975 14.201 -17.409 1.00 79.06 89 ASP A CA 1
ATOM 688 C C . ASP A 1 89 ? -7.526 14.059 -16.897 1.00 79.06 89 ASP A C 1
ATOM 690 O O . ASP A 1 89 ? -6.954 12.964 -16.808 1.00 79.06 89 ASP A O 1
ATOM 694 N N . VAL A 1 90 ? -6.938 15.191 -16.496 1.00 79.44 90 VAL A N 1
ATOM 695 C CA . VAL A 1 90 ? -5.600 15.291 -15.889 1.00 79.44 90 VAL A CA 1
ATOM 696 C C . VAL A 1 90 ? -5.464 14.384 -14.657 1.00 79.44 90 VAL A C 1
ATOM 698 O O . VAL A 1 90 ? -4.406 13.788 -14.435 1.00 79.44 90 VAL A O 1
ATOM 701 N N . THR A 1 91 ? -6.540 14.207 -13.893 1.00 82.50 91 THR A N 1
ATOM 702 C CA . THR A 1 91 ? -6.591 13.344 -12.708 1.00 82.50 91 THR A CA 1
ATOM 703 C C . THR A 1 91 ? -6.415 11.876 -13.077 1.00 82.50 91 THR A C 1
ATOM 705 O O . THR A 1 91 ? -5.677 11.148 -12.408 1.00 82.50 91 THR A O 1
ATOM 708 N N . VAL A 1 92 ? -7.066 11.423 -14.149 1.00 80.12 92 VAL A N 1
ATOM 709 C CA . VAL A 1 92 ? -6.991 10.026 -14.595 1.00 80.12 92 VAL A CA 1
AT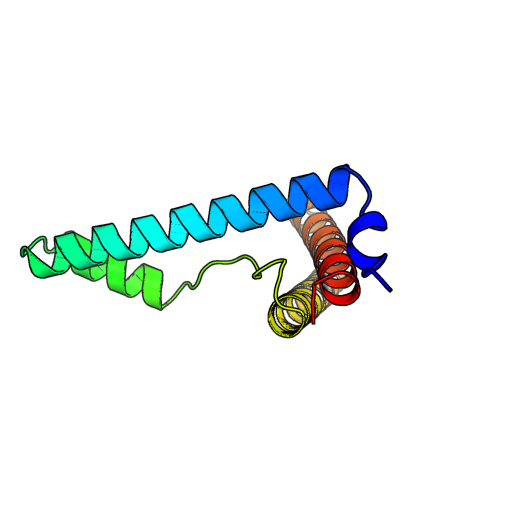OM 710 C C . VAL A 1 92 ? -5.603 9.736 -15.169 1.00 80.12 92 VAL A C 1
ATOM 712 O O . VAL A 1 92 ? -5.002 8.718 -14.828 1.00 80.12 92 VAL A O 1
ATOM 715 N N . ARG A 1 93 ? -5.014 10.681 -15.915 1.00 81.75 93 ARG A N 1
ATOM 716 C CA . ARG A 1 93 ? -3.622 10.582 -16.398 1.00 81.75 93 ARG A CA 1
ATOM 717 C C . ARG A 1 93 ? -2.600 10.496 -15.261 1.00 81.75 93 ARG A C 1
ATOM 719 O O . ARG A 1 93 ? -1.662 9.695 -15.330 1.00 81.75 93 ARG A O 1
ATOM 726 N N . ALA A 1 94 ? -2.779 11.287 -14.201 1.00 84.88 94 ALA A N 1
ATOM 727 C CA . ALA A 1 94 ? -1.921 11.225 -13.019 1.00 84.88 94 ALA A CA 1
ATOM 728 C C . ALA A 1 94 ? -2.035 9.863 -12.312 1.00 84.88 94 ALA A C 1
ATOM 730 O O . ALA A 1 94 ? -1.014 9.263 -11.968 1.00 84.88 94 ALA A O 1
ATOM 731 N N . LYS A 1 95 ? -3.258 9.334 -12.163 1.00 83.75 95 LYS A N 1
ATOM 732 C CA . LYS A 1 95 ? -3.504 7.998 -11.592 1.00 83.75 95 LYS A CA 1
ATOM 733 C C . LYS A 1 95 ? -2.887 6.884 -12.435 1.00 83.75 95 LYS A C 1
ATOM 735 O O . LYS A 1 95 ? -2.243 6.003 -11.876 1.00 83.75 95 LYS A O 1
ATOM 740 N N . LEU A 1 96 ? -3.015 6.952 -13.760 1.00 85.00 96 LEU A N 1
ATOM 741 C CA . LEU A 1 96 ? -2.415 5.987 -14.682 1.00 85.00 96 LEU A CA 1
ATOM 742 C C . LEU A 1 96 ? -0.887 5.947 -14.543 1.00 85.00 96 LEU A C 1
ATOM 744 O O . LEU A 1 96 ? -0.294 4.872 -14.445 1.00 85.00 96 LEU A O 1
ATOM 748 N N . THR A 1 97 ? -0.264 7.128 -14.485 1.00 85.94 97 THR A N 1
ATOM 749 C CA . THR A 1 97 ? 1.188 7.276 -14.301 1.00 85.94 97 THR A CA 1
ATOM 750 C C . THR A 1 97 ? 1.633 6.737 -12.942 1.00 85.94 97 THR A C 1
ATOM 752 O O . THR A 1 97 ? 2.663 6.072 -12.841 1.00 85.94 97 THR A O 1
ATOM 755 N N . ALA A 1 98 ? 0.864 7.011 -11.886 1.00 85.88 98 ALA A N 1
ATOM 756 C CA . ALA A 1 98 ? 1.148 6.494 -10.554 1.00 85.88 98 ALA A CA 1
ATOM 757 C C . ALA A 1 98 ? 1.041 4.962 -10.504 1.00 85.88 98 ALA A C 1
ATOM 759 O O . ALA A 1 98 ? 1.935 4.323 -9.955 1.00 85.88 98 ALA A O 1
ATOM 760 N N . ALA A 1 99 ? 0.006 4.378 -11.120 1.00 84.88 99 ALA A N 1
ATOM 761 C CA . ALA A 1 99 ? -0.184 2.931 -11.186 1.00 84.88 99 ALA A CA 1
ATOM 762 C C . ALA A 1 99 ? 0.974 2.235 -11.922 1.00 84.88 99 ALA A C 1
ATOM 764 O O . ALA A 1 99 ? 1.506 1.252 -11.412 1.00 84.88 99 ALA A O 1
ATOM 765 N N . ALA A 1 100 ? 1.430 2.791 -13.053 1.00 84.62 100 ALA A N 1
ATOM 766 C CA . ALA A 1 100 ? 2.595 2.277 -13.780 1.00 84.62 100 ALA A CA 1
ATOM 767 C C . ALA A 1 100 ? 3.865 2.296 -12.912 1.00 84.62 100 ALA A C 1
ATOM 769 O O . ALA A 1 100 ? 4.499 1.266 -12.703 1.00 84.62 100 ALA A O 1
ATOM 770 N N . LYS A 1 101 ? 4.182 3.448 -12.302 1.00 87.25 101 LYS A N 1
ATOM 771 C CA . LYS A 1 101 ? 5.355 3.582 -11.419 1.00 87.25 101 LYS A CA 1
ATOM 772 C C . LYS A 1 101 ? 5.297 2.642 -10.213 1.00 87.25 101 LYS A C 1
ATOM 774 O O . LYS A 1 101 ? 6.332 2.169 -9.748 1.00 87.25 101 LYS A O 1
ATOM 779 N N . GLN A 1 102 ? 4.102 2.394 -9.678 1.00 87.69 102 GLN A N 1
ATOM 780 C CA . GLN A 1 102 ? 3.905 1.443 -8.587 1.00 87.69 102 GLN A CA 1
ATOM 781 C C . GLN A 1 102 ? 4.133 0.001 -9.038 1.00 87.69 102 GLN A C 1
ATOM 783 O O . GLN A 1 102 ? 4.816 -0.733 -8.324 1.00 87.69 102 GLN A O 1
ATOM 788 N N . ALA A 1 103 ? 3.608 -0.391 -10.202 1.00 86.62 103 ALA A N 1
ATOM 789 C CA . ALA A 1 103 ? 3.848 -1.710 -10.778 1.00 86.62 103 ALA A CA 1
ATOM 790 C C . ALA A 1 103 ? 5.353 -1.968 -10.947 1.00 86.62 103 ALA A C 1
ATOM 792 O O . ALA A 1 103 ? 5.865 -2.951 -10.406 1.00 86.62 103 ALA A O 1
ATOM 793 N N . ASP A 1 104 ? 6.074 -1.025 -11.561 1.00 87.06 104 ASP A N 1
ATOM 794 C CA . ASP A 1 104 ? 7.522 -1.118 -11.773 1.00 87.06 104 ASP A CA 1
ATOM 795 C C . ASP A 1 104 ? 8.290 -1.245 -10.452 1.00 87.06 104 ASP A C 1
ATOM 797 O O . ASP A 1 104 ? 9.114 -2.147 -10.276 1.00 87.06 104 ASP A O 1
ATOM 801 N N . LEU A 1 105 ? 7.996 -0.371 -9.482 1.00 88.38 105 LEU A N 1
ATOM 802 C CA . LEU A 1 105 ? 8.646 -0.407 -8.174 1.00 88.38 105 LEU A CA 1
ATOM 803 C C . LEU A 1 105 ? 8.428 -1.759 -7.485 1.00 88.38 105 LEU A C 1
ATOM 805 O O . LEU A 1 105 ? 9.374 -2.345 -6.955 1.00 88.38 105 LEU A O 1
ATOM 809 N N . PHE A 1 106 ? 7.198 -2.271 -7.475 1.00 91.00 106 PHE A N 1
ATOM 810 C CA . PHE A 1 106 ? 6.884 -3.529 -6.800 1.00 91.00 106 PHE A CA 1
ATOM 811 C C . PHE A 1 106 ? 7.469 -4.745 -7.522 1.00 91.00 106 PHE A C 1
ATOM 813 O O . PHE A 1 106 ? 7.924 -5.669 -6.845 1.00 91.00 106 PHE A O 1
ATOM 820 N N . ALA A 1 107 ? 7.554 -4.722 -8.853 1.00 87.25 107 ALA A N 1
ATOM 821 C CA . ALA A 1 107 ? 8.246 -5.743 -9.634 1.00 87.25 107 ALA A CA 1
ATOM 822 C C . ALA A 1 107 ? 9.753 -5.770 -9.318 1.00 87.25 107 ALA A C 1
ATOM 824 O O . ALA A 1 107 ? 10.312 -6.834 -9.034 1.00 87.25 107 ALA A O 1
ATOM 825 N N . ILE A 1 108 ? 10.408 -4.603 -9.256 1.00 87.38 108 ILE A N 1
ATOM 826 C CA . ILE A 1 108 ? 11.820 -4.505 -8.852 1.00 87.38 108 ILE A CA 1
ATOM 827 C C . ILE A 1 108 ? 11.996 -5.042 -7.430 1.00 87.38 108 ILE A C 1
ATOM 829 O O . ILE A 1 108 ? 12.891 -5.853 -7.179 1.00 87.38 108 ILE A O 1
ATOM 833 N N . LEU A 1 109 ? 11.135 -4.638 -6.488 1.00 87.31 109 LEU A N 1
ATOM 834 C CA . LEU A 1 109 ? 11.197 -5.112 -5.104 1.00 87.31 109 LEU A CA 1
ATOM 835 C C . LEU A 1 109 ? 10.976 -6.624 -4.998 1.00 87.31 109 LEU A C 1
ATOM 837 O O . LEU A 1 109 ? 11.683 -7.262 -4.224 1.00 87.31 109 LEU A O 1
ATOM 841 N N . GLN A 1 110 ? 10.068 -7.213 -5.780 1.00 87.94 110 GLN A N 1
ATOM 842 C CA . GLN A 1 110 ? 9.881 -8.666 -5.850 1.00 87.94 110 GLN A CA 1
ATOM 843 C C . GLN A 1 110 ? 11.172 -9.374 -6.274 1.00 87.94 110 GLN A C 1
ATOM 845 O O . GLN A 1 110 ? 11.572 -10.345 -5.636 1.00 87.94 110 GLN A O 1
ATOM 850 N N . GLN A 1 111 ? 11.822 -8.908 -7.341 1.00 85.62 111 GLN A N 1
ATOM 851 C CA . GLN A 1 111 ? 13.024 -9.552 -7.886 1.00 85.62 111 GLN A CA 1
ATOM 852 C C . GLN A 1 111 ? 14.227 -9.452 -6.940 1.00 85.62 111 GLN A C 1
ATOM 854 O O . GLN A 1 111 ? 15.104 -10.314 -6.937 1.00 85.62 111 GLN A O 1
ATOM 859 N N . THR A 1 112 ? 14.260 -8.402 -6.124 1.00 82.50 112 THR A N 1
ATOM 860 C CA . THR A 1 112 ? 15.405 -8.049 -5.274 1.00 82.50 112 THR A CA 1
ATOM 861 C C . THR A 1 112 ? 15.175 -8.313 -3.786 1.00 82.50 112 THR A C 1
ATOM 863 O O 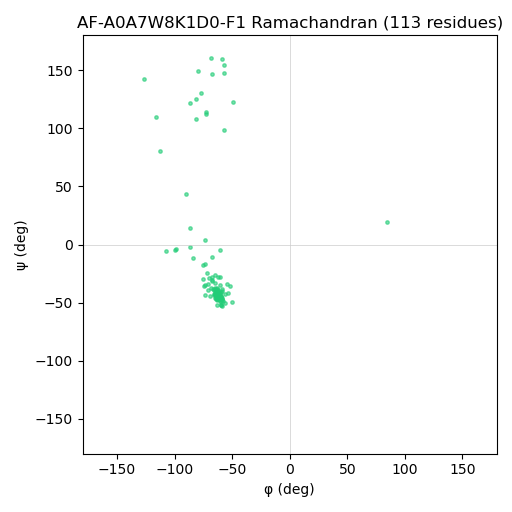. THR A 1 112 ? 16.090 -8.124 -2.989 1.00 82.50 112 THR A O 1
ATOM 866 N N . ALA A 1 113 ? 13.969 -8.714 -3.375 1.00 79.81 113 ALA A N 1
ATOM 867 C CA . ALA A 1 113 ? 13.693 -9.042 -1.981 1.00 79.81 113 ALA A CA 1
ATOM 868 C C . ALA A 1 113 ? 14.462 -10.310 -1.562 1.00 79.81 113 ALA A C 1
ATOM 870 O O . ALA A 1 113 ? 14.660 -11.214 -2.388 1.00 79.81 113 ALA A O 1
ATOM 871 N N . PRO A 1 114 ? 14.896 -10.404 -0.293 1.00 69.81 114 PRO A N 1
ATOM 872 C CA . PRO A 1 114 ? 15.467 -11.637 0.239 1.00 69.81 114 PRO A CA 1
ATOM 873 C C . PRO A 1 114 ? 14.470 -12.802 0.093 1.00 69.81 114 PRO A C 1
ATOM 875 O O . PRO A 1 114 ? 13.255 -12.586 0.053 1.00 69.81 114 PRO A O 1
ATOM 878 N N . PHE A 1 115 ? 14.999 -14.014 -0.104 1.00 58.78 115 PHE A N 1
ATOM 879 C CA . PHE A 1 115 ? 14.206 -15.247 -0.169 1.00 58.78 115 PHE A CA 1
ATOM 880 C C . PHE A 1 115 ? 13.662 -15.620 1.211 1.00 58.78 115 PHE A C 1
ATOM 882 O O . PHE A 1 115 ? 14.426 -15.472 2.192 1.00 58.78 115 PHE A O 1
#

pLDDT: mean 84.55, std 12.21, range [38.72, 95.69]

Solvent-accessible surface area (backbone atoms only — not comparable to full-atom values): 6251 Å² total; per-residue (Å²): 137,80,76,66,56,76,76,70,60,54,73,67,56,50,51,50,42,51,52,42,50,49,54,50,52,53,52,54,47,54,53,52,52,31,51,53,38,33,74,74,69,38,72,70,25,48,57,52,44,52,48,51,68,75,54,60,81,93,62,48,51,59,62,36,32,72,44,14,44,54,50,15,54,52,24,47,50,52,25,55,59,52,66,72,48,87,71,83,45,69,68,56,48,52,50,34,53,50,26,47,55,47,18,53,52,24,46,52,35,26,76,48,24,58,133

Foldseek 3Di:
DDDCLQVPDDPVLVVVLVVLVVLVVVLVVLLVVLVVCVVVPNPVSVVVNVVCVVPDRLGFNLQDLVRLVVSLVVLVVVLVVLVPDDPPDPVSVVSNVVSVVSNVSSVSSNVSHDD

Sequence (115 aa):
MTNDAYSRRSPEIQHAAANIKMVRVLYAQRLRDVRHAARTGKPAAALILAHLRATPCAVPNPDRRSDCARHAAHAEALHRDLSTLDLHDVTVRAKLTAAAKQADLFAILQQTAPF

Near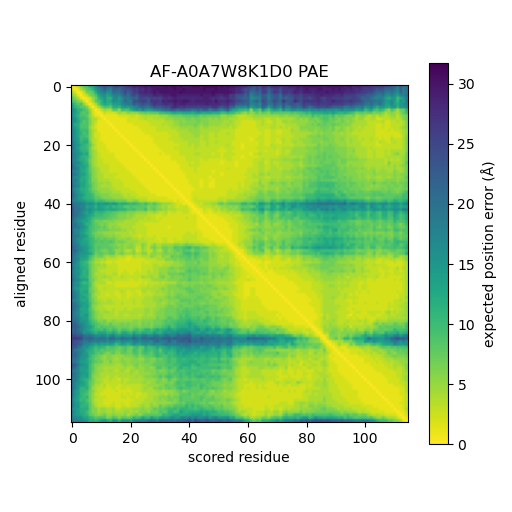est PDB structures (foldseek):
  1yo7-assembly2_B  TM=4.867E-01  e=1.491E-01  Escherichia coli
  8zak-assembly2_B  TM=3.340E-01  e=1.598E+00  Campylobacter jejuni
  8qup-assembly1_A  TM=2.726E-01  e=8.244E-01  synthetic construct
  8zah-assembly2_B  TM=3.317E-01  e=1.993E+00  Campylobacter jejuni
  8zak-assembly1_A  TM=3.310E-01  e=2.932E+00  Campylobacter jejuni

Organism: NCBI:txid662880